Protein AF-A0A0F8ZIP1-F1 (afdb_monomer_lite)

Secondary structure (DSSP, 8-state):
-HHHHHHHHHHHHHHHHHHHH--GGGTHHHHHHHHHHHHHHHHHS----

Radius of gyration: 13.45 Å; chains: 1; bounding box: 32×19×33 Å

pLDDT: mean 70.41, std 9.12, range [41.53, 79.88]

Organism: NCBI:txid412755

Sequence (49 aa):
SRMLWTNAGAVVASVGAYFETENLAVVFPVFLAFVNIILRLVTKTEVEL

Structure (mmCIF, N/CA/C/O backbone):
data_AF-A0A0F8ZIP1-F1
#
_entry.id   AF-A0A0F8ZIP1-F1
#
loop_
_atom_site.group_PDB
_atom_site.id
_atom_site.type_symbol
_atom_site.label_atom_id
_atom_site.label_alt_id
_atom_site.label_comp_id
_atom_site.label_asym_id
_atom_site.label_entity_id
_atom_site.label_seq_id
_atom_site.pdbx_PDB_ins_code
_atom_site.Cartn_x
_atom_site.Cartn_y
_atom_site.Cartn_z
_atom_site.occupancy
_atom_site.B_iso_or_equiv
_atom_site.auth_seq_id
_atom_site.auth_comp_id
_atom_site.auth_asym_id
_atom_site.auth_atom_id
_atom_site.pdbx_PDB_model_num
ATOM 1 N N . SER A 1 1 ? -5.363 10.480 12.065 1.00 61.03 1 SER A N 1
ATOM 2 C CA . SER A 1 1 ? -4.538 9.310 12.443 1.00 61.03 1 SER A CA 1
ATOM 3 C C . SER A 1 1 ? -3.350 9.202 11.499 1.00 61.03 1 SER A C 1
ATOM 5 O O . SER A 1 1 ? -3.561 9.181 10.292 1.00 61.03 1 SER A O 1
ATOM 7 N N . ARG A 1 2 ? -2.117 9.148 12.023 1.00 66.25 2 ARG A N 1
ATOM 8 C CA . ARG A 1 2 ? -0.861 9.046 11.244 1.00 66.25 2 ARG A CA 1
ATOM 9 C C . ARG A 1 2 ? -0.855 7.834 10.290 1.00 66.25 2 ARG A C 1
ATOM 11 O O . ARG A 1 2 ? -0.360 7.932 9.180 1.00 66.25 2 ARG A O 1
ATOM 18 N N . MET A 1 3 ? -1.525 6.747 10.686 1.00 62.72 3 MET A N 1
ATOM 19 C CA . MET A 1 3 ? -1.695 5.514 9.901 1.00 62.72 3 MET A CA 1
ATOM 20 C C . MET A 1 3 ? -2.501 5.697 8.604 1.00 62.72 3 MET A C 1
ATOM 22 O O . MET A 1 3 ? -2.218 5.025 7.620 1.00 62.72 3 MET A O 1
ATOM 26 N N . LEU A 1 4 ? -3.498 6.591 8.587 1.00 64.62 4 LEU A N 1
ATOM 27 C CA . LEU A 1 4 ? -4.295 6.853 7.378 1.00 64.62 4 LEU A CA 1
ATOM 28 C C . LEU A 1 4 ? -3.456 7.562 6.307 1.00 64.62 4 LEU A C 1
ATOM 30 O O . LEU A 1 4 ? -3.540 7.214 5.136 1.00 64.62 4 LEU A O 1
ATOM 34 N N . TRP A 1 5 ? -2.599 8.497 6.723 1.00 72.44 5 TRP A N 1
ATOM 35 C CA . TRP A 1 5 ? -1.699 9.222 5.824 1.00 72.44 5 TRP A CA 1
ATOM 36 C C . TRP A 1 5 ? -0.602 8.329 5.241 1.00 72.44 5 TRP A C 1
ATOM 38 O O . TRP A 1 5 ? -0.311 8.425 4.054 1.00 72.44 5 TRP A O 1
ATOM 48 N N . THR A 1 6 ? -0.034 7.417 6.037 1.00 71.62 6 THR A N 1
ATOM 49 C CA . THR A 1 6 ? 0.949 6.433 5.549 1.00 71.62 6 THR A CA 1
ATOM 50 C C . THR A 1 6 ? 0.345 5.500 4.501 1.00 71.62 6 THR A C 1
ATOM 52 O O . THR A 1 6 ? 0.959 5.264 3.465 1.00 71.62 6 THR A O 1
ATOM 55 N N . ASN A 1 7 ? -0.880 5.022 4.732 1.00 68.62 7 ASN A N 1
ATOM 56 C CA . ASN A 1 7 ? -1.576 4.168 3.773 1.00 68.62 7 ASN A CA 1
ATOM 57 C C . ASN A 1 7 ? -1.935 4.921 2.483 1.00 68.62 7 ASN A C 1
ATOM 59 O O . ASN A 1 7 ? -1.746 4.385 1.397 1.00 68.62 7 ASN A O 1
ATOM 63 N N . ALA A 1 8 ? -2.390 6.174 2.584 1.00 70.88 8 ALA A N 1
ATOM 64 C CA . ALA A 1 8 ? -2.657 7.009 1.413 1.00 70.88 8 ALA A CA 1
ATOM 65 C C . ALA A 1 8 ? -1.380 7.276 0.594 1.00 70.88 8 ALA A C 1
ATOM 67 O O . ALA A 1 8 ? -1.395 7.145 -0.627 1.00 70.88 8 ALA A O 1
ATOM 68 N N . GLY A 1 9 ? -0.257 7.574 1.256 1.00 76.38 9 GLY A N 1
ATOM 69 C CA . GLY A 1 9 ? 1.037 7.754 0.592 1.00 76.38 9 GLY A CA 1
ATOM 70 C C . GLY A 1 9 ? 1.521 6.490 -0.122 1.00 76.38 9 GLY A C 1
ATOM 71 O O . GLY A 1 9 ? 2.014 6.575 -1.244 1.00 76.38 9 GLY A O 1
ATOM 72 N N . ALA A 1 10 ? 1.311 5.315 0.478 1.00 72.75 10 ALA A N 1
ATOM 73 C CA . ALA A 1 10 ? 1.638 4.033 -0.143 1.00 72.75 10 ALA A CA 1
ATOM 74 C C . ALA A 1 10 ? 0.813 3.769 -1.415 1.00 72.75 10 ALA A C 1
ATOM 76 O O . ALA A 1 10 ? 1.354 3.251 -2.390 1.00 72.75 10 ALA A O 1
ATOM 77 N N . VAL A 1 11 ? -0.465 4.166 -1.438 1.00 73.69 11 VAL A N 1
ATOM 78 C CA . VAL A 1 11 ? -1.326 4.062 -2.631 1.00 73.69 11 VAL A CA 1
ATOM 79 C C . VAL A 1 11 ? -0.871 5.017 -3.737 1.00 73.69 11 VAL A C 1
ATOM 81 O O . VAL A 1 11 ? -0.799 4.625 -4.894 1.00 73.69 11 VAL A O 1
ATOM 84 N N . VAL A 1 12 ? -0.508 6.256 -3.404 1.00 78.62 12 VAL A N 1
ATOM 85 C CA . VAL A 1 12 ? -0.057 7.234 -4.411 1.00 78.62 12 VAL A CA 1
ATOM 86 C C . VAL A 1 12 ? 1.296 6.843 -5.017 1.00 78.62 12 VAL A C 1
ATOM 88 O O . VAL A 1 12 ? 1.449 6.863 -6.237 1.00 78.62 12 VAL A O 1
ATOM 91 N N . ALA A 1 13 ? 2.267 6.448 -4.188 1.00 78.44 13 ALA A N 1
ATOM 92 C CA . ALA A 1 13 ? 3.615 6.099 -4.645 1.00 78.44 13 ALA A CA 1
ATOM 93 C C . ALA A 1 13 ? 3.627 4.884 -5.585 1.00 78.44 13 ALA A C 1
ATOM 95 O O . ALA A 1 13 ? 4.362 4.838 -6.566 1.00 78.44 13 ALA A O 1
ATOM 96 N N . SER A 1 14 ? 2.783 3.905 -5.297 1.00 70.19 14 SER A N 1
ATOM 97 C CA . SER A 1 14 ? 2.681 2.674 -6.073 1.00 70.19 14 SER A CA 1
ATOM 98 C C . SER A 1 14 ? 1.921 2.841 -7.388 1.00 70.19 14 SER A C 1
ATOM 100 O O . SER A 1 14 ? 2.316 2.252 -8.391 1.00 70.19 14 SER A O 1
ATOM 102 N N . VAL A 1 15 ? 0.890 3.693 -7.421 1.00 75.00 15 VAL A N 1
ATOM 103 C CA . VAL A 1 15 ? 0.245 4.107 -8.676 1.00 75.00 15 VAL A CA 1
ATOM 104 C C . VAL A 1 15 ? 1.244 4.853 -9.562 1.00 75.00 15 VAL A C 1
ATOM 106 O O . VAL A 1 15 ? 1.343 4.545 -10.745 1.00 75.00 15 VAL A O 1
ATOM 109 N N . GLY A 1 16 ? 2.035 5.773 -8.997 1.00 77.19 16 GLY A N 1
ATOM 110 C CA . GLY A 1 16 ? 3.100 6.462 -9.736 1.00 77.19 16 GLY A CA 1
ATOM 111 C C . GLY A 1 16 ? 4.125 5.490 -10.329 1.00 77.19 16 GLY A C 1
ATOM 112 O O . GLY A 1 16 ? 4.405 5.539 -11.523 1.00 77.19 16 GLY A O 1
ATOM 113 N N . ALA A 1 17 ? 4.601 4.541 -9.524 1.00 75.56 17 ALA A N 1
ATOM 114 C CA . ALA A 1 17 ? 5.566 3.541 -9.969 1.00 75.56 17 ALA A CA 1
ATOM 115 C C . ALA A 1 17 ? 4.992 2.557 -11.012 1.00 75.56 17 ALA A C 1
ATOM 117 O O . ALA A 1 17 ? 5.735 2.065 -11.860 1.00 75.56 17 ALA A O 1
ATOM 118 N N . TYR A 1 18 ? 3.680 2.294 -11.011 1.00 73.06 18 TYR A N 1
ATOM 119 C CA . TYR A 1 18 ? 3.022 1.523 -12.072 1.00 73.06 18 TYR A CA 1
ATOM 120 C C . TYR A 1 18 ? 3.048 2.252 -13.423 1.00 73.06 18 TYR A C 1
ATOM 122 O O . TYR A 1 18 ? 3.389 1.636 -14.428 1.00 73.06 18 TYR A O 1
ATOM 130 N N . PHE A 1 19 ? 2.747 3.555 -13.452 1.00 77.38 19 PHE A N 1
ATOM 131 C CA . PHE A 1 19 ? 2.802 4.342 -14.692 1.00 77.38 19 PHE A CA 1
ATOM 132 C C . PHE A 1 19 ? 4.222 4.490 -15.244 1.00 77.38 19 PHE A C 1
ATOM 134 O O . PHE A 1 19 ? 4.393 4.627 -16.449 1.00 77.38 19 PHE A O 1
ATOM 141 N N . GLU A 1 20 ? 5.231 4.459 -14.375 1.00 79.44 20 GLU A N 1
ATOM 142 C CA . GLU A 1 20 ? 6.633 4.567 -14.784 1.00 79.44 20 GLU A CA 1
ATOM 143 C C . GLU A 1 20 ? 7.207 3.240 -15.299 1.00 79.44 20 GLU A C 1
ATOM 145 O O . GLU A 1 20 ? 8.032 3.232 -16.208 1.00 79.44 20 GLU A O 1
ATOM 150 N N . THR A 1 21 ? 6.782 2.111 -14.727 1.00 79.00 21 THR A N 1
ATOM 151 C CA . THR A 1 21 ? 7.389 0.800 -15.019 1.00 79.00 21 THR A CA 1
ATOM 152 C C . THR A 1 21 ? 6.537 -0.114 -15.894 1.00 79.00 21 THR A C 1
ATOM 154 O O . THR A 1 21 ? 7.040 -1.148 -16.329 1.00 79.00 21 THR A O 1
ATOM 157 N N . GLU A 1 22 ? 5.251 0.206 -16.090 1.00 74.50 22 GLU A N 1
ATOM 158 C CA . GLU A 1 22 ? 4.219 -0.661 -16.697 1.00 74.50 22 GLU A CA 1
ATOM 159 C C . GLU A 1 22 ? 4.155 -2.076 -16.082 1.00 74.50 22 GLU A C 1
ATOM 161 O O . GLU A 1 22 ? 3.549 -3.004 -16.621 1.00 74.50 22 GLU A O 1
ATOM 166 N N . ASN A 1 23 ? 4.774 -2.263 -14.914 1.00 73.88 23 ASN A N 1
ATOM 167 C CA . ASN A 1 23 ? 4.941 -3.560 -14.294 1.00 73.88 23 ASN A CA 1
ATOM 168 C C . ASN A 1 23 ? 3.837 -3.789 -13.261 1.00 73.88 23 ASN A C 1
ATOM 170 O O . ASN A 1 23 ? 3.799 -3.177 -12.190 1.00 73.88 23 ASN A O 1
ATOM 174 N N . LEU A 1 24 ? 2.959 -4.744 -13.561 1.00 68.56 24 LEU A N 1
ATOM 175 C CA . LEU A 1 24 ? 1.852 -5.144 -12.690 1.00 68.56 24 LEU A CA 1
ATOM 176 C C . LEU A 1 24 ? 2.310 -5.652 -11.312 1.00 68.56 24 LEU A C 1
ATOM 178 O O . LEU A 1 24 ? 1.539 -5.584 -10.354 1.00 68.56 24 LEU A O 1
ATOM 182 N N . ALA A 1 25 ? 3.564 -6.095 -11.162 1.00 71.38 25 ALA A N 1
ATOM 183 C CA . ALA A 1 25 ? 4.120 -6.488 -9.866 1.00 71.38 25 ALA A CA 1
ATOM 184 C C . ALA A 1 25 ? 4.155 -5.323 -8.858 1.00 71.38 25 ALA A C 1
ATOM 186 O O . ALA A 1 25 ? 4.094 -5.547 -7.649 1.00 71.38 25 ALA A O 1
ATOM 187 N N . VAL A 1 26 ? 4.191 -4.079 -9.343 1.00 69.88 26 VAL A N 1
ATOM 188 C CA . VAL A 1 26 ? 4.213 -2.861 -8.520 1.00 69.88 26 VAL A CA 1
ATOM 189 C C . VAL A 1 26 ? 2.812 -2.480 -8.015 1.00 69.88 26 VAL A C 1
ATOM 191 O O . VAL A 1 26 ? 2.674 -1.737 -7.045 1.00 69.88 26 VAL A O 1
ATOM 194 N N . VAL A 1 27 ? 1.759 -3.059 -8.605 1.00 67.31 27 VAL A N 1
ATOM 195 C CA . VA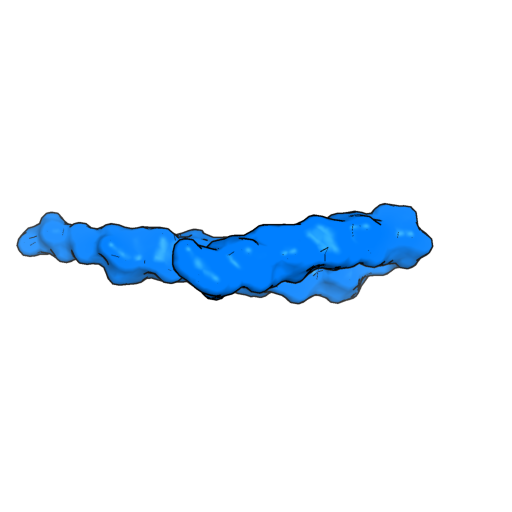L A 1 27 ? 0.353 -2.879 -8.193 1.00 67.31 27 VAL A CA 1
ATOM 196 C C . VAL A 1 27 ? -0.019 -3.806 -7.026 1.00 67.31 27 VAL A C 1
ATOM 198 O O . VAL A 1 27 ? -0.898 -3.499 -6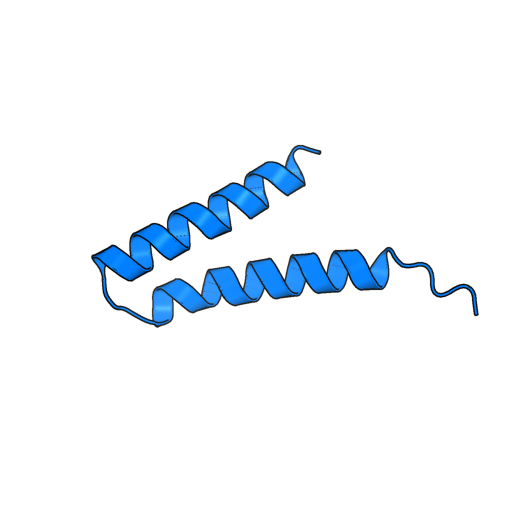.217 1.00 67.31 27 VAL A O 1
ATOM 201 N N . PHE A 1 28 ? 0.680 -4.933 -6.883 1.00 70.44 28 PHE A N 1
ATOM 202 C CA . PHE A 1 28 ? 0.401 -5.937 -5.854 1.00 70.44 28 PHE A CA 1
ATOM 203 C C . PHE A 1 28 ? 0.460 -5.395 -4.403 1.00 70.44 28 PHE A C 1
ATOM 205 O O . PHE A 1 28 ? -0.463 -5.667 -3.627 1.00 70.44 28 PHE A O 1
ATOM 212 N N . PRO A 1 29 ? 1.448 -4.560 -4.015 1.00 71.06 29 PRO A N 1
ATOM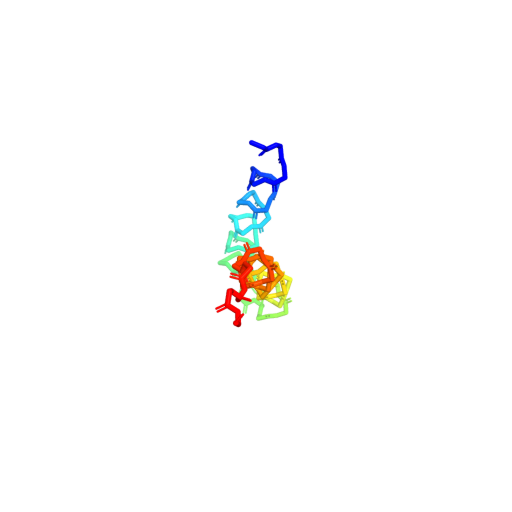 213 C CA . PRO A 1 29 ? 1.485 -3.930 -2.692 1.00 71.06 29 PRO A CA 1
ATOM 214 C C . PRO A 1 29 ? 0.302 -2.986 -2.428 1.00 71.06 29 PRO A C 1
ATOM 216 O O . PRO A 1 29 ? -0.145 -2.863 -1.288 1.00 71.06 29 PRO A O 1
ATOM 219 N N . VAL A 1 30 ? -0.235 -2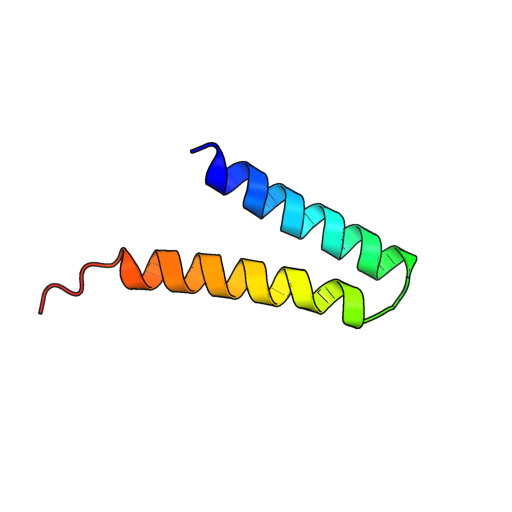.345 -3.471 1.00 71.94 30 VAL A N 1
ATOM 220 C CA . VAL A 1 30 ? -1.402 -1.440 -3.390 1.00 71.94 30 VAL A CA 1
ATOM 221 C C . VAL A 1 30 ? -2.643 -2.220 -3.048 1.00 71.94 30 VAL A C 1
ATOM 223 O O . VAL A 1 30 ? -3.407 -1.831 -2.168 1.00 71.94 30 VAL A O 1
ATOM 226 N N . PHE A 1 31 ? -2.814 -3.346 -3.734 1.00 73.19 31 PHE A N 1
ATOM 227 C CA . PHE A 1 31 ? -3.943 -4.231 -3.533 1.00 73.19 31 PHE A CA 1
ATOM 228 C C . PHE A 1 31 ? -3.938 -4.782 -2.104 1.00 73.19 31 PHE A C 1
ATOM 230 O O . PHE A 1 31 ? -4.959 -4.7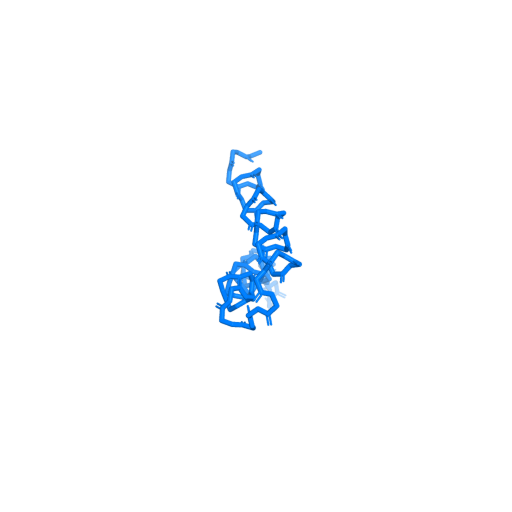33 -1.422 1.00 73.19 31 PHE A O 1
ATOM 237 N N . LEU A 1 32 ? -2.770 -5.193 -1.600 1.00 75.62 32 LEU A N 1
ATOM 238 C CA . LEU A 1 32 ? -2.599 -5.603 -0.204 1.00 75.62 32 LEU A CA 1
ATOM 239 C C . LEU A 1 32 ? -2.909 -4.472 0.784 1.00 75.62 32 LEU A C 1
ATOM 241 O O . LEU A 1 32 ? -3.624 -4.698 1.760 1.00 75.62 32 LEU A O 1
ATOM 245 N N . ALA A 1 33 ? -2.415 -3.254 0.539 1.00 72.81 33 ALA A N 1
ATOM 246 C CA . ALA A 1 33 ? -2.714 -2.100 1.385 1.00 72.81 33 ALA A CA 1
ATOM 247 C C . ALA A 1 33 ? -4.220 -1.786 1.402 1.00 72.81 33 ALA A C 1
ATOM 249 O O . ALA A 1 33 ? -4.786 -1.530 2.466 1.00 72.81 33 ALA A O 1
ATOM 250 N N . PHE A 1 34 ? -4.883 -1.870 0.248 1.00 74.81 34 PHE A N 1
ATOM 251 C CA . PHE A 1 34 ? -6.318 -1.642 0.108 1.00 74.81 34 PHE A CA 1
ATOM 252 C C . PHE A 1 34 ? -7.141 -2.710 0.835 1.00 74.81 34 PHE A C 1
ATOM 254 O O . PHE A 1 34 ? -8.019 -2.372 1.627 1.00 74.81 34 PHE A O 1
ATOM 261 N N . VAL A 1 35 ? -6.802 -3.991 0.659 1.00 79.88 35 VAL A N 1
ATOM 262 C CA . VAL A 1 35 ? -7.415 -5.108 1.397 1.00 79.88 35 VAL A CA 1
ATOM 263 C C . VAL A 1 35 ? -7.254 -4.914 2.902 1.00 79.88 35 VAL A C 1
ATOM 265 O O . VAL A 1 35 ? -8.208 -5.112 3.647 1.00 79.88 35 VAL A O 1
ATOM 268 N N . ASN A 1 36 ? -6.090 -4.460 3.365 1.00 78.44 36 ASN A N 1
ATOM 269 C CA . ASN A 1 36 ? -5.845 -4.216 4.785 1.00 78.44 36 ASN A CA 1
ATOM 270 C C . ASN A 1 36 ? -6.698 -3.049 5.327 1.00 78.44 36 ASN A C 1
ATOM 272 O O . ASN A 1 36 ? -7.216 -3.118 6.440 1.00 78.44 36 ASN A O 1
ATOM 276 N N . ILE A 1 37 ? -6.914 -1.994 4.532 1.00 76.31 37 ILE A N 1
ATOM 277 C CA . ILE A 1 37 ? -7.831 -0.892 4.877 1.00 76.31 37 ILE A CA 1
ATOM 278 C C . ILE A 1 37 ? -9.278 -1.385 4.947 1.00 76.31 37 ILE A C 1
ATOM 280 O O . ILE A 1 37 ? -9.961 -1.084 5.924 1.00 76.31 37 ILE A O 1
ATOM 284 N N . ILE A 1 38 ? -9.731 -2.147 3.948 1.00 79.56 38 ILE A N 1
ATOM 285 C CA . ILE A 1 38 ? -11.083 -2.720 3.896 1.00 79.56 38 ILE A CA 1
ATOM 286 C C . ILE A 1 38 ? -11.300 -3.653 5.088 1.00 79.56 38 ILE A C 1
ATOM 288 O O . ILE A 1 38 ? -12.266 -3.479 5.822 1.00 79.56 38 ILE A O 1
ATOM 292 N N . LEU A 1 39 ? -10.378 -4.586 5.343 1.00 77.94 39 LEU A N 1
ATOM 293 C CA . LEU A 1 39 ? -10.433 -5.484 6.498 1.00 77.94 39 LEU A CA 1
ATOM 294 C C . LEU A 1 39 ? -10.501 -4.701 7.800 1.00 77.94 39 LEU A C 1
ATOM 296 O O . LEU A 1 39 ? -11.285 -5.051 8.675 1.00 77.94 39 LEU A O 1
ATOM 300 N N . ARG A 1 40 ? -9.728 -3.621 7.926 1.00 77.00 40 ARG A N 1
ATOM 301 C CA . ARG A 1 40 ? -9.762 -2.754 9.104 1.00 77.00 40 ARG A CA 1
ATOM 302 C C . ARG A 1 40 ? -11.070 -1.980 9.236 1.00 77.00 40 ARG A C 1
ATOM 304 O O . ARG A 1 40 ? -11.475 -1.695 10.356 1.00 77.00 40 ARG A O 1
ATOM 311 N N . LEU A 1 41 ? -11.711 -1.620 8.129 1.00 76.50 41 LEU A N 1
ATOM 312 C CA . LEU A 1 41 ? -13.025 -0.979 8.122 1.00 76.50 41 LEU A CA 1
ATOM 313 C C . LEU A 1 41 ? -14.107 -1.982 8.549 1.00 76.50 41 LEU A C 1
ATOM 315 O O . LEU A 1 41 ? -14.893 -1.689 9.443 1.00 76.50 41 LEU A O 1
ATOM 319 N N . VAL A 1 42 ? -14.083 -3.187 7.972 1.00 75.69 42 VAL A N 1
ATOM 320 C CA . VAL A 1 42 ? -15.026 -4.276 8.264 1.00 75.69 42 VAL A CA 1
ATOM 321 C C . VAL A 1 42 ? -14.876 -4.771 9.702 1.00 75.69 42 VAL A C 1
ATOM 323 O O . VAL A 1 42 ? -15.864 -4.860 10.408 1.00 75.69 42 VAL A O 1
ATOM 326 N N . THR A 1 43 ? -13.658 -5.021 10.187 1.00 68.81 43 THR A N 1
ATOM 327 C CA . THR A 1 43 ? -13.428 -5.473 11.578 1.00 68.81 43 THR A CA 1
ATOM 328 C C . THR A 1 43 ? -13.684 -4.396 12.629 1.00 68.81 43 THR A C 1
ATOM 330 O O . THR A 1 43 ? -13.968 -4.730 13.772 1.00 68.81 43 THR A O 1
ATOM 333 N N . LYS A 1 44 ? -13.586 -3.108 12.273 1.00 62.16 44 LYS A N 1
ATOM 334 C CA . LYS A 1 44 ? -14.035 -2.007 13.143 1.00 62.16 44 LYS A CA 1
ATOM 335 C C . LYS A 1 44 ? -15.530 -1.738 13.065 1.00 62.16 44 LYS A C 1
ATOM 337 O O . LYS A 1 44 ? -16.037 -0.978 13.884 1.00 62.16 44 LYS A O 1
ATOM 342 N N . THR A 1 45 ? -16.212 -2.317 12.084 1.00 56.16 45 THR A N 1
ATOM 343 C CA . THR A 1 45 ? -17.661 -2.420 12.136 1.00 56.16 45 THR A CA 1
ATOM 344 C C . THR A 1 45 ? -17.913 -3.525 13.146 1.00 56.16 45 THR A C 1
ATOM 346 O O . THR A 1 45 ? -17.850 -4.703 12.807 1.00 56.16 45 THR A O 1
ATOM 349 N N . GLU A 1 46 ? -18.049 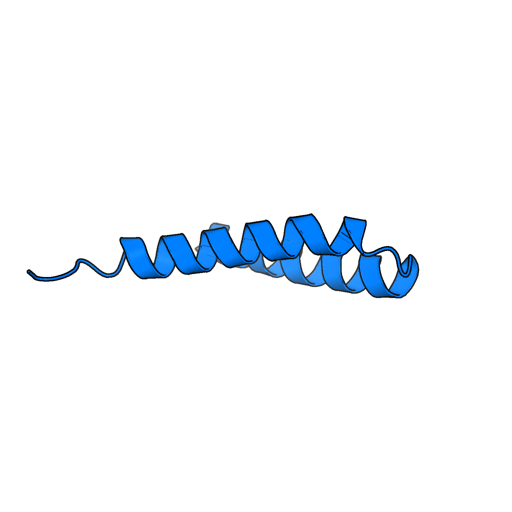-3.152 14.419 1.00 47.91 46 GLU A N 1
ATOM 350 C CA . GLU A 1 46 ? -18.614 -4.055 15.413 1.00 47.91 46 GLU A CA 1
ATOM 351 C C . GLU A 1 46 ? -19.945 -4.497 14.817 1.00 47.91 46 GLU A C 1
ATOM 353 O O . GLU A 1 46 ? -20.864 -3.698 14.647 1.00 47.91 46 GLU A O 1
ATOM 358 N N . VAL A 1 47 ? -19.991 -5.740 14.339 1.00 50.38 47 VAL A N 1
ATOM 359 C CA . VAL A 1 47 ? -21.250 -6.375 14.000 1.00 50.38 47 VAL A CA 1
ATOM 360 C C . VAL A 1 47 ? -21.943 -6.480 15.348 1.00 50.38 47 VAL A C 1
ATOM 362 O O . VAL A 1 47 ? -21.622 -7.369 16.135 1.00 50.38 47 VAL A O 1
ATOM 365 N N . GLU A 1 48 ? -22.792 -5.498 15.654 1.00 41.75 48 GLU A N 1
ATOM 366 C CA . GLU A 1 48 ? -23.845 -5.630 16.651 1.00 41.75 48 GLU A CA 1
ATOM 367 C C . GLU A 1 48 ? -24.696 -6.819 16.185 1.00 41.75 48 GLU A C 1
ATOM 369 O O . GLU A 1 48 ? -25.588 -6.682 15.347 1.00 41.75 48 GLU A O 1
ATOM 374 N N . LEU A 1 49 ? -24.286 -8.016 16.611 1.00 41.53 49 LEU A N 1
ATOM 375 C CA . LEU A 1 49 ? -25.071 -9.244 16.552 1.00 41.53 49 LEU A CA 1
ATOM 376 C C . LEU A 1 49 ? -26.141 -9.190 17.639 1.00 41.53 49 LEU A C 1
ATOM 378 O O . LEU A 1 49 ? -25.775 -8.883 18.797 1.00 41.53 49 LEU A O 1
#

Foldseek 3Di:
DVVVVVLVVLLVVLVVVCVVPVDCVSCVVNVVSVVVVVVVVVVVPPPPD